Protein AF-A0A534AF93-F1 (afdb_monomer_lite)

Structure (mmCIF, N/CA/C/O backbone):
data_AF-A0A534AF93-F1
#
_entry.id   AF-A0A534AF93-F1
#
loop_
_atom_site.group_PDB
_atom_site.id
_atom_site.type_symbol
_atom_site.label_atom_id
_atom_site.label_alt_id
_atom_site.label_comp_id
_atom_site.label_asym_id
_atom_site.label_entity_id
_atom_site.label_seq_id
_atom_site.pdbx_PDB_ins_code
_atom_site.Cartn_x
_atom_site.Cartn_y
_atom_site.Cartn_z
_atom_site.occupancy
_atom_site.B_iso_or_equiv
_atom_site.auth_seq_id
_atom_site.auth_comp_id
_atom_site.auth_asym_id
_atom_site.auth_atom_id
_atom_site.pdbx_PDB_model_num
ATOM 1 N N . MET A 1 1 ? 29.114 20.494 -2.946 1.00 55.41 1 MET A N 1
ATOM 2 C CA . MET A 1 1 ? 28.373 19.335 -3.496 1.00 55.41 1 MET A CA 1
ATOM 3 C C . MET A 1 1 ? 29.337 18.171 -3.608 1.00 55.41 1 MET A C 1
ATOM 5 O O . MET A 1 1 ? 30.386 18.328 -4.217 1.00 55.41 1 MET A O 1
ATOM 9 N N . ASN A 1 2 ? 29.049 17.059 -2.933 1.00 59.62 2 ASN A N 1
ATOM 10 C CA . ASN A 1 2 ? 29.979 15.935 -2.824 1.00 59.62 2 ASN A CA 1
ATOM 11 C C . ASN A 1 2 ? 30.202 15.304 -4.204 1.00 59.62 2 ASN A C 1
ATOM 13 O O . ASN A 1 2 ? 29.236 14.927 -4.860 1.00 59.62 2 ASN A O 1
ATOM 17 N N . PHE A 1 3 ? 31.463 15.169 -4.625 1.00 71.12 3 PHE A N 1
ATOM 18 C CA . PHE A 1 3 ? 31.857 14.659 -5.949 1.00 71.12 3 PHE A CA 1
ATOM 19 C C . PHE A 1 3 ? 31.163 13.331 -6.309 1.00 71.12 3 PHE A C 1
ATOM 21 O O . PHE A 1 3 ? 30.710 13.134 -7.432 1.00 71.12 3 PHE A O 1
ATOM 28 N N . LYS A 1 4 ? 30.959 12.470 -5.304 1.00 72.00 4 LYS A N 1
ATOM 29 C CA . LYS A 1 4 ? 30.214 11.209 -5.416 1.00 72.00 4 LYS A CA 1
ATOM 30 C C . LYS A 1 4 ? 28.736 11.396 -5.783 1.00 72.00 4 LYS A C 1
ATOM 32 O O . LYS A 1 4 ? 28.218 10.655 -6.608 1.00 72.00 4 LYS A O 1
ATOM 37 N N . SER A 1 5 ? 28.064 12.385 -5.192 1.00 73.06 5 SER A N 1
ATOM 38 C CA . SER A 1 5 ? 26.652 12.692 -5.457 1.00 73.06 5 SER A CA 1
ATOM 39 C C . SER A 1 5 ? 26.459 13.302 -6.844 1.00 73.06 5 SER A C 1
ATOM 41 O O . SER A 1 5 ? 25.479 12.988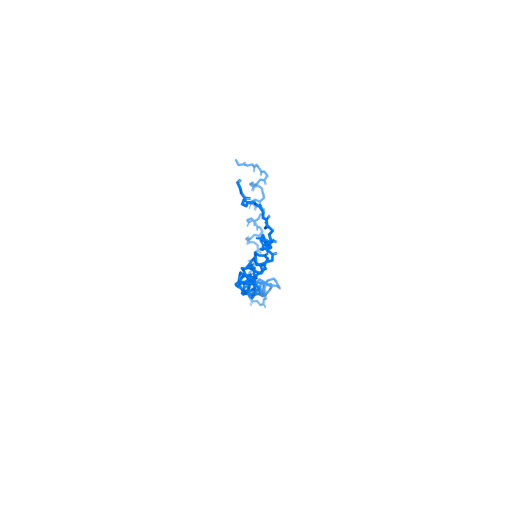 -7.510 1.00 73.06 5 SER A O 1
ATOM 43 N N . SER A 1 6 ? 27.411 14.120 -7.304 1.00 76.62 6 SER A N 1
ATOM 44 C CA . SER A 1 6 ? 27.393 14.685 -8.658 1.00 76.62 6 SER A CA 1
ATOM 45 C C . SER A 1 6 ? 27.614 13.613 -9.727 1.00 76.62 6 SER A C 1
ATOM 47 O O . SER A 1 6 ? 26.928 13.623 -10.742 1.00 76.62 6 SER A O 1
ATOM 49 N N . ILE A 1 7 ? 28.512 12.651 -9.482 1.00 83.81 7 ILE A N 1
ATOM 50 C CA . ILE A 1 7 ? 28.707 11.495 -10.371 1.00 83.81 7 ILE A CA 1
ATOM 51 C C . ILE A 1 7 ? 27.452 10.627 -10.415 1.00 83.81 7 ILE A C 1
ATOM 53 O O . ILE A 1 7 ? 27.031 10.226 -11.493 1.00 83.81 7 ILE A O 1
ATOM 57 N N . PHE A 1 8 ? 26.824 10.376 -9.266 1.00 82.06 8 PHE A N 1
ATOM 58 C CA . PHE A 1 8 ? 25.587 9.600 -9.209 1.00 82.06 8 PHE A CA 1
ATOM 59 C C . PHE A 1 8 ? 24.446 10.287 -9.974 1.00 82.06 8 PHE A C 1
ATOM 61 O O . PHE A 1 8 ? 23.725 9.633 -10.722 1.00 82.06 8 PHE A O 1
ATOM 68 N N . LEU A 1 9 ? 24.331 11.614 -9.854 1.00 82.25 9 LEU A N 1
ATOM 69 C CA . LEU A 1 9 ? 23.373 12.424 -10.610 1.00 82.25 9 LEU A CA 1
ATOM 70 C C . LEU A 1 9 ? 23.648 12.409 -12.116 1.00 82.25 9 LEU A C 1
ATOM 72 O O . LEU A 1 9 ? 22.716 12.239 -12.892 1.00 82.25 9 LEU A O 1
ATOM 76 N N . LEU A 1 10 ? 24.907 12.548 -12.537 1.00 82.81 10 LEU A N 1
ATOM 77 C CA . LEU A 1 10 ? 25.288 12.508 -13.952 1.00 82.81 10 LEU A CA 1
ATOM 78 C C . LEU A 1 10 ? 25.066 11.124 -14.570 1.00 82.81 10 LEU A C 1
ATOM 80 O O . LEU A 1 10 ? 24.603 11.022 -15.706 1.00 82.81 10 LEU A O 1
ATOM 84 N N . LEU A 1 11 ? 25.346 10.060 -13.815 1.00 80.00 11 LEU A N 1
ATOM 85 C CA . LEU A 1 11 ? 25.121 8.685 -14.248 1.00 80.00 11 LEU A CA 1
ATOM 86 C C . LEU A 1 11 ? 23.621 8.391 -14.386 1.00 80.00 11 LEU A C 1
ATOM 88 O O . LEU A 1 11 ? 23.200 7.839 -15.399 1.00 80.00 11 LEU A O 1
ATOM 92 N N . ALA A 1 12 ? 22.811 8.834 -13.419 1.00 75.44 12 ALA A N 1
ATOM 93 C CA . ALA A 1 12 ? 21.354 8.727 -13.469 1.00 75.44 12 ALA A CA 1
ATOM 94 C C . ALA A 1 12 ? 20.749 9.537 -14.630 1.00 75.44 12 ALA A C 1
ATOM 96 O O . ALA A 1 12 ? 19.867 9.042 -15.326 1.00 75.44 12 ALA A O 1
ATOM 97 N N . LEU A 1 13 ? 21.254 10.750 -14.877 1.00 75.31 13 LEU A N 1
ATOM 98 C CA . LEU A 1 13 ? 20.799 11.621 -15.963 1.00 75.31 13 LEU A CA 1
ATOM 99 C C . LEU A 1 13 ? 21.146 11.046 -17.345 1.00 75.31 13 LEU A C 1
ATOM 101 O O . LEU A 1 13 ? 20.326 11.089 -18.256 1.00 75.31 13 LEU A O 1
ATOM 105 N N . THR A 1 14 ? 22.331 10.446 -17.483 1.00 73.31 14 THR A N 1
ATOM 106 C CA . THR A 1 14 ? 22.752 9.767 -18.719 1.00 73.31 14 THR A CA 1
ATOM 107 C C . THR A 1 14 ? 21.876 8.547 -19.000 1.00 73.31 14 THR A C 1
ATOM 109 O O . THR A 1 14 ? 21.439 8.356 -20.128 1.00 73.31 14 THR A O 1
ATOM 112 N N . PHE A 1 15 ? 21.556 7.753 -17.974 1.00 71.69 15 PHE A N 1
ATOM 113 C CA . PHE A 1 15 ? 20.680 6.585 -18.105 1.00 71.69 15 PHE A CA 1
ATOM 114 C C . PHE A 1 15 ? 19.256 6.966 -18.542 1.00 71.69 15 PHE A C 1
ATOM 116 O O . PHE A 1 15 ? 18.622 6.238 -19.301 1.00 71.69 15 PHE A O 1
ATOM 123 N N . LEU A 1 16 ? 18.774 8.133 -18.100 1.00 67.56 16 LEU A N 1
ATOM 124 C CA . LEU A 1 16 ? 17.445 8.650 -18.428 1.00 67.56 16 LEU A CA 1
ATOM 125 C C . LEU A 1 16 ? 17.333 9.144 -19.883 1.00 67.56 16 LEU A C 1
ATOM 127 O O . LEU A 1 16 ? 16.261 9.053 -20.472 1.00 67.56 16 LEU A O 1
ATOM 131 N N . CYS A 1 17 ? 18.432 9.620 -20.477 1.00 66.56 17 CYS A N 1
ATOM 132 C CA . CYS A 1 17 ? 18.470 10.104 -21.864 1.00 66.56 17 CYS A CA 1
ATOM 133 C C . CYS A 1 17 ? 18.615 8.994 -22.926 1.00 66.56 17 CYS A C 1
ATOM 135 O O . CYS A 1 17 ? 18.482 9.284 -24.110 1.00 66.56 17 CYS A O 1
ATOM 137 N N . PHE A 1 18 ? 18.887 7.741 -22.540 1.00 64.81 18 PHE A N 1
ATOM 138 C CA . PHE A 1 18 ? 19.038 6.603 -23.469 1.00 64.81 18 PHE A CA 1
ATOM 139 C C . PHE A 1 18 ? 17.725 5.851 -23.769 1.00 64.81 18 PHE A C 1
ATOM 141 O O . PHE A 1 18 ? 17.740 4.835 -24.471 1.00 64.81 18 PHE A O 1
ATOM 148 N N . GLY A 1 19 ? 16.588 6.330 -23.253 1.00 59.41 19 GLY A N 1
ATOM 149 C CA . GLY A 1 19 ? 15.263 5.787 -23.552 1.00 59.41 19 GLY A CA 1
ATOM 150 C C . GLY A 1 19 ? 14.834 6.127 -24.978 1.00 59.41 19 GLY A C 1
ATOM 151 O O . GLY A 1 19 ? 14.167 7.129 -25.193 1.00 59.41 19 GLY A O 1
ATOM 152 N N . ASN A 1 20 ? 15.245 5.308 -25.944 1.00 58.59 20 ASN A N 1
ATOM 153 C 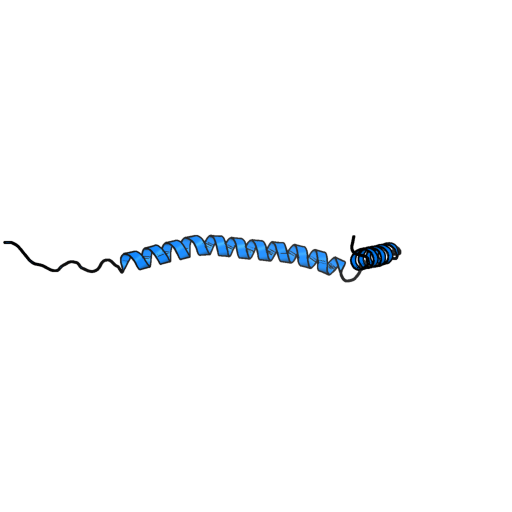CA . ASN 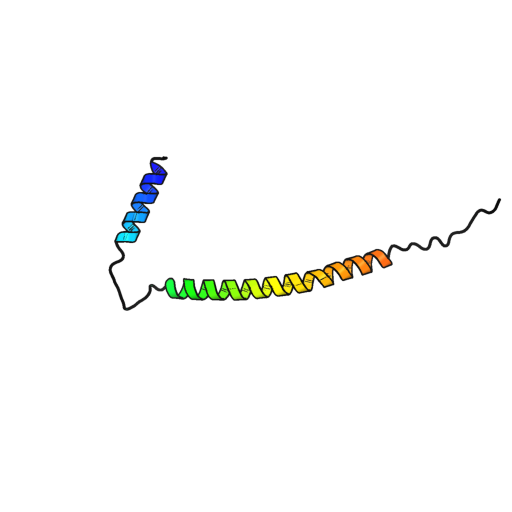A 1 20 ? 14.745 5.370 -27.315 1.00 58.59 20 ASN A CA 1
ATOM 154 C C . ASN A 1 20 ? 13.302 4.846 -27.361 1.00 58.59 20 ASN A C 1
ATOM 156 O O . ASN A 1 20 ? 13.001 3.810 -26.762 1.00 58.59 20 ASN A O 1
ATOM 160 N N . ASP A 1 21 ? 12.437 5.563 -28.076 1.00 59.28 21 ASP A N 1
ATOM 161 C CA . ASP A 1 21 ? 11.019 5.259 -28.260 1.00 59.28 21 ASP A CA 1
ATOM 162 C C . ASP A 1 21 ? 10.801 3.827 -28.779 1.00 59.28 21 ASP A C 1
ATOM 164 O O . ASP A 1 21 ? 11.131 3.487 -29.916 1.00 59.28 21 ASP A O 1
ATOM 168 N N . ALA A 1 22 ? 10.218 2.975 -27.935 1.00 53.28 22 ALA A N 1
ATOM 169 C CA . ALA A 1 22 ? 9.686 1.670 -28.309 1.00 53.28 22 ALA A CA 1
ATOM 170 C C . ALA A 1 22 ? 8.193 1.647 -27.962 1.00 53.28 22 ALA A C 1
ATOM 172 O O . ALA A 1 22 ? 7.771 1.094 -26.946 1.00 53.28 22 ALA A O 1
ATOM 173 N N . ASP A 1 23 ? 7.398 2.258 -28.836 1.00 57.56 23 ASP A N 1
ATOM 174 C CA . ASP A 1 23 ? 5.941 2.460 -28.753 1.00 57.56 23 ASP A CA 1
ATOM 175 C C . ASP A 1 23 ? 5.097 1.156 -28.803 1.00 57.56 23 ASP A C 1
ATOM 177 O O . ASP A 1 23 ? 3.918 1.162 -29.145 1.00 57.56 23 ASP A O 1
ATOM 181 N N . ALA A 1 24 ? 5.683 -0.002 -28.473 1.00 59.94 24 ALA A N 1
ATOM 182 C CA . ALA A 1 24 ? 5.015 -1.309 -28.511 1.00 59.94 24 ALA A CA 1
ATOM 183 C C . ALA A 1 24 ? 5.042 -2.075 -27.180 1.00 59.94 24 ALA A C 1
ATOM 185 O O . ALA A 1 24 ? 4.284 -3.026 -27.006 1.00 59.94 24 ALA A O 1
ATOM 186 N N . TYR A 1 25 ? 5.866 -1.674 -26.214 1.00 54.53 25 TYR A N 1
ATOM 187 C CA . TYR A 1 25 ? 5.801 -2.221 -24.865 1.00 54.53 25 TYR A CA 1
ATOM 188 C C . TYR A 1 25 ? 6.255 -1.119 -23.922 1.00 54.53 25 TYR A C 1
ATOM 190 O O . TYR A 1 25 ? 7.442 -0.947 -23.653 1.00 54.53 25 TYR A O 1
ATOM 198 N N . ILE A 1 26 ? 5.283 -0.375 -23.392 1.00 62.94 26 ILE A N 1
ATOM 199 C CA . ILE A 1 26 ? 5.374 0.139 -22.027 1.00 62.94 26 ILE A CA 1
ATOM 200 C C . ILE A 1 26 ? 6.073 -0.965 -21.222 1.00 62.94 26 ILE A C 1
ATOM 202 O O . ILE A 1 26 ? 5.519 -2.058 -21.096 1.00 62.94 26 ILE A O 1
ATOM 206 N N . GLY A 1 27 ? 7.338 -0.744 -20.835 1.00 65.38 27 GLY A N 1
ATOM 207 C CA . GLY A 1 27 ? 8.202 -1.818 -20.339 1.00 65.38 27 GLY A CA 1
ATOM 208 C C . GLY A 1 27 ? 7.494 -2.617 -19.241 1.00 65.38 27 GLY A C 1
ATOM 209 O O . GLY A 1 27 ? 6.633 -2.053 -18.561 1.00 65.38 27 GLY A O 1
ATOM 210 N N . PRO A 1 28 ? 7.833 -3.900 -19.014 1.00 67.00 28 PRO A N 1
ATOM 211 C CA . PRO A 1 28 ? 7.090 -4.788 -18.106 1.00 67.00 28 PRO A CA 1
ATOM 212 C C . PRO A 1 28 ? 6.887 -4.214 -16.684 1.00 67.00 28 PRO A C 1
ATOM 214 O O . PRO A 1 28 ? 6.033 -4.685 -15.939 1.00 67.00 28 P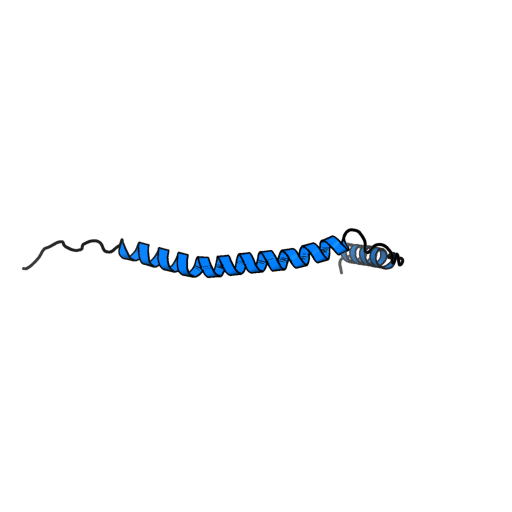RO A O 1
ATOM 217 N N . GLY A 1 29 ? 7.630 -3.163 -16.318 1.00 67.25 29 GLY A N 1
ATOM 218 C CA . GLY A 1 29 ? 7.458 -2.375 -15.102 1.00 67.25 29 GLY A CA 1
ATOM 219 C C . GLY A 1 29 ? 6.302 -1.364 -15.076 1.00 67.25 29 GLY A C 1
ATOM 220 O O . GLY A 1 29 ? 5.786 -1.110 -13.996 1.00 67.25 29 GLY A O 1
ATOM 221 N N . ALA A 1 30 ? 5.838 -0.781 -16.183 1.00 75.38 30 ALA A N 1
ATOM 222 C CA . ALA A 1 30 ? 4.801 0.254 -16.084 1.00 75.38 30 ALA A CA 1
ATOM 223 C C . ALA A 1 30 ? 3.396 -0.318 -15.832 1.00 75.38 30 ALA A C 1
ATOM 225 O O . ALA A 1 30 ? 2.607 0.308 -15.125 1.00 75.38 30 ALA A O 1
ATOM 226 N N . GLY A 1 31 ? 3.128 -1.557 -16.259 1.00 74.38 31 GLY A N 1
ATOM 227 C CA . GLY A 1 31 ? 1.977 -2.319 -15.765 1.00 74.38 31 GLY A CA 1
ATOM 228 C C . GLY A 1 31 ? 2.064 -2.585 -14.255 1.00 74.38 31 GLY A C 1
ATOM 229 O O . GLY A 1 31 ? 1.073 -2.427 -13.546 1.00 74.38 31 GLY A O 1
ATOM 230 N N . LEU A 1 32 ? 3.259 -2.902 -13.738 1.00 82.38 32 LEU A N 1
ATOM 231 C CA . LEU A 1 32 ? 3.493 -3.112 -12.303 1.00 82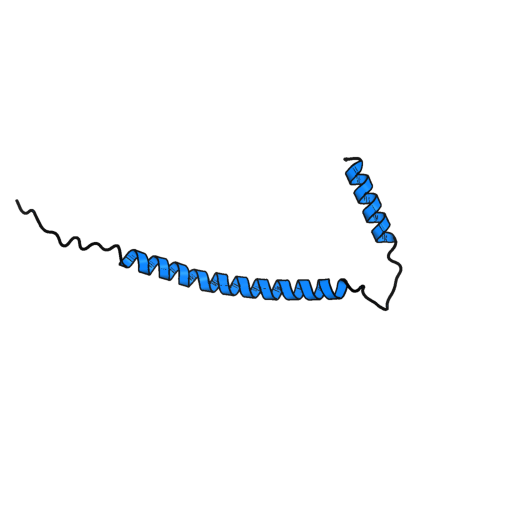.38 32 LEU A CA 1
ATOM 232 C C . LEU A 1 32 ? 3.336 -1.824 -11.483 1.00 82.38 32 LEU A C 1
ATOM 234 O O . LEU A 1 32 ? 2.801 -1.882 -10.381 1.00 82.38 32 LEU A O 1
ATOM 238 N N . SER A 1 33 ? 3.737 -0.663 -12.008 1.00 86.38 33 SER A N 1
ATOM 239 C CA . SER A 1 33 ? 3.537 0.633 -11.343 1.00 86.38 33 SER A CA 1
ATOM 240 C C . SER A 1 33 ? 2.057 0.985 -11.199 1.00 86.38 33 SER A C 1
ATOM 242 O O . SER A 1 33 ? 1.629 1.414 -10.129 1.00 86.38 33 SER A O 1
ATOM 244 N N . VAL A 1 34 ? 1.265 0.773 -12.256 1.00 87.00 34 VAL A N 1
ATOM 245 C CA . VAL A 1 34 ? -0.191 0.992 -12.226 1.00 87.00 34 VAL A CA 1
ATOM 246 C C . VAL A 1 34 ? -0.871 -0.020 -11.305 1.00 87.00 34 VAL A C 1
ATOM 248 O O . VAL A 1 34 ? -1.721 0.347 -10.497 1.00 87.00 34 VAL A O 1
ATOM 251 N N . LEU A 1 35 ? -0.472 -1.292 -11.374 1.00 89.00 35 LEU A N 1
ATOM 252 C CA . LEU A 1 35 ? -1.014 -2.325 -10.497 1.00 89.00 35 LEU A CA 1
ATOM 253 C C . LEU A 1 35 ? -0.668 -2.044 -9.029 1.00 89.00 35 LEU A C 1
ATOM 255 O O . LEU A 1 35 ? -1.521 -2.200 -8.161 1.00 89.00 35 LEU A O 1
ATOM 259 N N . GLY A 1 36 ? 0.555 -1.583 -8.760 1.00 92.81 36 GLY A N 1
ATOM 260 C CA . GLY A 1 36 ? 1.031 -1.207 -7.434 1.00 92.81 36 GLY A CA 1
ATOM 261 C C . GLY A 1 36 ? 0.316 0.018 -6.866 1.00 92.81 36 GLY A C 1
ATOM 262 O O . GLY A 1 36 ? -0.075 -0.002 -5.701 1.00 92.81 36 GLY A O 1
ATOM 263 N N . SER A 1 37 ? 0.086 1.061 -7.670 1.00 92.19 37 SER A N 1
ATOM 264 C CA . SER A 1 37 ? -0.654 2.248 -7.221 1.00 92.19 37 SER A CA 1
ATOM 265 C C . SER A 1 37 ? -2.120 1.925 -6.930 1.00 92.19 37 SER A C 1
ATOM 267 O O . SER A 1 37 ? -2.648 2.354 -5.903 1.00 92.19 37 SER A O 1
ATOM 269 N N . LEU A 1 38 ? -2.755 1.093 -7.760 1.00 94.88 38 LEU A N 1
ATOM 270 C CA . LEU A 1 38 ? -4.117 0.620 -7.523 1.00 94.88 38 LEU A CA 1
ATOM 271 C C . LEU A 1 38 ? -4.197 -0.228 -6.243 1.00 94.88 38 LEU A C 1
ATOM 273 O O . LEU A 1 38 ? -5.075 -0.011 -5.407 1.00 94.88 38 LEU A O 1
ATOM 277 N N . TRP A 1 39 ? -3.239 -1.138 -6.039 1.00 96.88 39 TRP A N 1
ATOM 278 C CA . TRP A 1 39 ? -3.141 -1.945 -4.820 1.00 96.88 39 TRP A CA 1
ATOM 279 C C . TRP A 1 39 ? -2.922 -1.105 -3.561 1.00 96.88 39 TRP A C 1
ATOM 281 O O . TRP A 1 39 ? -3.521 -1.386 -2.522 1.00 96.88 39 TRP A O 1
ATOM 291 N N . ALA A 1 40 ? -2.101 -0.057 -3.643 1.00 96.56 40 ALA A N 1
ATOM 292 C CA . ALA A 1 40 ? -1.859 0.845 -2.524 1.00 96.56 40 ALA A CA 1
ATOM 293 C C . ALA A 1 40 ? -3.153 1.529 -2.059 1.00 96.56 40 ALA A C 1
ATOM 295 O O . ALA A 1 40 ? -3.405 1.605 -0.856 1.00 96.56 40 ALA A O 1
ATOM 296 N N . VAL A 1 41 ? -4.006 1.962 -2.995 1.00 97.12 41 VAL A N 1
ATOM 297 C CA . VAL A 1 41 ? -5.317 2.550 -2.674 1.00 97.12 41 VAL A CA 1
ATOM 298 C C . VAL A 1 41 ? -6.221 1.529 -1.981 1.00 97.12 41 VAL A C 1
ATOM 300 O O . VAL A 1 41 ? -6.814 1.844 -0.950 1.00 97.12 41 VAL A O 1
ATOM 303 N N . VAL A 1 42 ? -6.288 0.292 -2.487 1.00 97.31 42 VAL A N 1
ATOM 304 C CA . VAL A 1 42 ? -7.085 -0.785 -1.868 1.00 97.31 42 VAL A CA 1
ATOM 305 C C . VAL A 1 42 ? -6.632 -1.046 -0.430 1.00 97.31 42 VAL A C 1
ATOM 307 O O . VAL A 1 42 ? -7.452 -1.062 0.487 1.00 97.31 42 VAL A O 1
ATOM 310 N N . VAL A 1 43 ? -5.324 -1.189 -0.208 1.00 97.75 43 VAL A N 1
ATOM 311 C CA . VAL A 1 43 ? -4.758 -1.410 1.132 1.00 97.75 43 VAL A CA 1
ATOM 312 C C . VAL A 1 43 ? -5.020 -0.219 2.048 1.00 97.75 43 VAL A C 1
ATOM 314 O O . VAL A 1 43 ? -5.395 -0.418 3.201 1.00 97.75 43 VAL A O 1
ATOM 317 N N . ALA A 1 44 ? -4.886 1.012 1.552 1.00 97.50 44 ALA A N 1
ATOM 318 C CA . ALA A 1 44 ? -5.176 2.212 2.330 1.00 97.50 44 ALA A CA 1
ATOM 319 C C . ALA A 1 44 ? -6.639 2.253 2.799 1.00 97.50 44 ALA A C 1
ATOM 321 O O . ALA A 1 44 ? -6.894 2.561 3.963 1.00 97.50 44 ALA A O 1
ATOM 322 N N . ILE A 1 45 ? -7.591 1.879 1.935 1.00 97.31 45 ILE A N 1
ATOM 323 C CA . ILE A 1 45 ? -9.013 1.775 2.297 1.00 97.31 45 ILE A CA 1
ATOM 324 C C . ILE A 1 45 ? -9.211 0.715 3.381 1.00 97.31 45 ILE A C 1
ATOM 326 O O . ILE A 1 45 ? -9.861 0.984 4.389 1.00 97.31 45 ILE A O 1
ATOM 330 N N . VAL A 1 46 ? -8.624 -0.472 3.213 1.00 97.00 46 VAL A N 1
ATOM 331 C CA . VAL A 1 46 ? -8.715 -1.553 4.204 1.00 97.00 46 VAL A CA 1
ATOM 332 C C . VAL A 1 46 ? -8.167 -1.092 5.557 1.00 97.00 46 VAL A C 1
ATOM 334 O O . VAL A 1 46 ? -8.847 -1.231 6.573 1.00 97.00 46 VAL A O 1
ATOM 337 N N . ILE A 1 47 ? -6.986 -0.470 5.583 1.00 96.56 47 ILE A N 1
ATOM 338 C CA . ILE A 1 47 ? -6.386 0.081 6.806 1.00 96.56 47 ILE A CA 1
ATOM 339 C C . ILE A 1 47 ? -7.287 1.153 7.426 1.00 96.56 47 ILE A C 1
ATOM 341 O O . ILE A 1 47 ? -7.490 1.132 8.638 1.00 96.56 47 ILE A O 1
ATOM 345 N N . ALA A 1 48 ? -7.846 2.066 6.629 1.00 95.25 48 ALA A N 1
ATOM 346 C CA . ALA A 1 48 ? -8.743 3.108 7.119 1.00 95.25 48 ALA A CA 1
ATOM 347 C C . ALA A 1 48 ? -10.011 2.517 7.756 1.00 95.25 48 ALA A C 1
ATOM 349 O O . ALA A 1 48 ? -10.404 2.939 8.844 1.00 95.25 48 ALA A O 1
ATOM 350 N N . LEU A 1 49 ? -10.609 1.498 7.131 1.00 95.38 49 LEU A N 1
ATOM 351 C CA . LEU A 1 49 ? -11.759 0.774 7.677 1.00 95.38 49 LEU A CA 1
ATOM 352 C C . LEU A 1 49 ? -11.409 0.077 8.990 1.00 95.38 49 LEU A C 1
ATOM 354 O O . LEU A 1 49 ? -12.135 0.227 9.971 1.00 95.38 49 LEU A O 1
ATOM 358 N N . PHE A 1 50 ? -10.283 -0.639 9.038 1.00 94.75 50 PHE A N 1
ATOM 359 C CA . PHE A 1 50 ? -9.817 -1.269 10.269 1.00 94.75 50 PHE A CA 1
ATOM 360 C C . PHE A 1 50 ? -9.555 -0.229 11.351 1.00 94.75 50 PHE A C 1
ATOM 362 O O . PHE A 1 50 ? -10.045 -0.395 12.461 1.00 94.75 50 PHE A O 1
ATOM 369 N N . ALA A 1 51 ? -8.854 0.864 11.062 1.00 91.44 51 ALA A N 1
ATOM 370 C CA . ALA A 1 51 ? -8.597 1.931 12.025 1.00 91.44 51 ALA A CA 1
ATOM 371 C C . ALA A 1 51 ? -9.904 2.517 12.585 1.00 91.44 51 ALA A C 1
ATOM 373 O O . ALA A 1 51 ? -10.048 2.659 13.805 1.00 91.44 51 ALA A O 1
ATOM 374 N N . LEU A 1 52 ? -10.882 2.765 11.709 1.00 90.81 52 LEU A N 1
ATOM 375 C CA . LEU A 1 52 ? -12.202 3.257 12.085 1.00 90.81 52 LEU A CA 1
ATOM 376 C C . LEU A 1 52 ? -12.976 2.247 12.943 1.00 90.81 52 LEU A C 1
ATOM 378 O O . LEU A 1 52 ? -13.609 2.657 13.908 1.00 90.81 52 LEU A O 1
ATOM 382 N N . LEU A 1 53 ? -12.889 0.943 12.653 1.00 91.06 53 LEU A N 1
ATOM 383 C CA . LEU A 1 53 ? -13.490 -0.132 13.462 1.00 91.06 53 LEU A CA 1
ATOM 384 C C . LEU A 1 53 ? -12.757 -0.371 14.787 1.00 91.06 53 LEU A C 1
ATOM 386 O O . LEU A 1 53 ? -13.365 -0.740 15.793 1.00 91.06 53 LEU A O 1
ATOM 390 N N . THR A 1 54 ? -11.443 -0.163 14.813 1.00 90.19 54 THR A N 1
ATOM 391 C CA . THR A 1 54 ? -10.621 -0.432 15.996 1.00 90.19 54 THR A CA 1
ATOM 392 C C . THR A 1 54 ? -10.841 0.646 17.056 1.00 90.19 54 THR A C 1
ATOM 394 O O . THR A 1 54 ? -10.778 0.354 18.250 1.00 90.19 54 THR A O 1
ATOM 397 N N . TRP A 1 55 ? -11.151 1.884 16.655 1.00 86.25 55 TRP A N 1
ATOM 398 C CA . TRP A 1 55 ? -11.463 2.987 17.568 1.00 86.25 55 TRP A CA 1
ATOM 399 C C . TRP A 1 55 ? -12.646 2.706 18.524 1.00 86.25 55 TRP A C 1
ATOM 401 O O . TRP A 1 55 ? -12.431 2.762 19.743 1.00 86.25 55 TRP A O 1
ATOM 411 N N . PRO A 1 56 ? -13.858 2.332 18.060 1.00 82.38 56 PRO A N 1
ATOM 412 C CA . PRO A 1 56 ? -14.972 1.993 18.939 1.00 82.38 56 PRO A CA 1
ATOM 413 C C . PRO A 1 56 ? -14.700 0.712 19.726 1.00 82.38 56 PRO A C 1
ATOM 415 O O . PRO A 1 56 ? -15.030 0.652 20.910 1.00 82.38 56 PRO A O 1
ATOM 418 N N . LEU A 1 57 ? -14.038 -0.286 19.128 1.00 84.50 57 LEU A N 1
ATOM 419 C CA . LEU A 1 57 ? -13.707 -1.534 19.817 1.00 84.50 57 LEU A CA 1
ATOM 420 C C . LEU A 1 57 ? -12.754 -1.284 20.996 1.00 84.50 57 LEU A C 1
ATOM 422 O O . LEU A 1 57 ? -12.971 -1.773 22.106 1.00 84.50 57 LEU A O 1
ATOM 426 N N . ARG A 1 58 ? -11.738 -0.439 20.793 1.00 80.75 58 ARG A N 1
ATOM 427 C CA . ARG A 1 58 ? -10.793 -0.031 21.837 1.00 80.75 58 ARG A CA 1
ATOM 428 C C . ARG A 1 58 ? -11.450 0.847 22.899 1.00 80.75 58 ARG A C 1
ATOM 430 O O . ARG A 1 58 ? -11.148 0.684 24.083 1.00 80.75 58 ARG A O 1
ATOM 437 N N . ALA A 1 59 ? -12.353 1.747 22.510 1.00 82.88 59 ALA A N 1
ATOM 438 C CA . ALA A 1 59 ? -13.137 2.543 23.452 1.00 82.88 59 ALA A CA 1
ATOM 439 C C . ALA A 1 59 ? -14.056 1.657 24.315 1.00 82.88 59 ALA A C 1
ATOM 441 O O . ALA A 1 59 ? -14.115 1.831 25.535 1.00 82.88 59 ALA A O 1
ATOM 442 N N . LEU A 1 60 ? -14.708 0.659 23.712 1.00 82.12 60 LEU A N 1
ATOM 443 C CA . LEU A 1 60 ? -15.568 -0.294 24.408 1.00 82.12 60 LEU A CA 1
ATOM 444 C C . LEU A 1 60 ? -14.766 -1.177 25.371 1.00 82.12 60 LEU A C 1
ATOM 446 O O . LEU A 1 60 ? -15.148 -1.324 26.530 1.00 82.12 60 LEU A O 1
ATOM 450 N N . TRP A 1 61 ? -13.609 -1.689 24.946 1.00 81.94 61 TRP A N 1
ATOM 451 C CA . TRP A 1 61 ? -12.700 -2.441 25.816 1.00 81.94 61 TRP A CA 1
ATOM 452 C C . TRP A 1 61 ? -12.237 -1.636 27.032 1.00 81.94 61 TRP A C 1
ATOM 454 O O . TRP A 1 61 ? -12.170 -2.182 28.134 1.00 81.94 61 TRP A O 1
ATOM 464 N N . ARG A 1 62 ? -11.954 -0.336 26.870 1.00 77.12 62 ARG A N 1
ATOM 465 C CA . ARG A 1 62 ? -11.637 0.548 28.004 1.00 77.12 62 ARG A CA 1
ATOM 466 C C . ARG A 1 62 ? -12.819 0.661 28.970 1.00 77.12 62 ARG A C 1
ATOM 468 O O . ARG A 1 62 ? -12.629 0.483 30.169 1.00 77.12 62 ARG A O 1
ATOM 475 N N . ARG A 1 63 ? -14.039 0.877 28.466 1.00 76.69 63 ARG A N 1
ATOM 476 C CA . ARG A 1 63 ? -15.253 0.966 29.303 1.00 76.69 63 ARG A CA 1
ATOM 477 C C . ARG A 1 63 ? -15.558 -0.336 30.052 1.00 76.69 63 ARG A C 1
ATOM 479 O O . ARG A 1 63 ? -15.939 -0.291 31.219 1.00 76.69 63 ARG A O 1
ATOM 486 N N . LEU A 1 64 ? -15.356 -1.486 29.409 1.00 78.62 64 LEU A N 1
ATOM 487 C CA . LEU A 1 64 ? -15.559 -2.804 30.019 1.00 78.62 64 LEU A CA 1
ATOM 488 C C . LEU A 1 64 ? -14.554 -3.091 31.144 1.00 78.62 64 LEU A C 1
ATOM 490 O O . LEU A 1 64 ? -14.931 -3.683 32.153 1.00 78.62 64 LEU A O 1
ATOM 494 N N . ARG A 1 65 ? -13.294 -2.648 31.013 1.00 72.25 65 ARG A N 1
ATOM 495 C CA . ARG A 1 65 ? -12.295 -2.798 32.086 1.00 72.25 65 ARG A CA 1
ATOM 496 C C . ARG A 1 65 ? -12.571 -1.889 33.282 1.00 72.25 65 ARG A C 1
ATOM 498 O O . ARG A 1 65 ? -12.426 -2.345 34.409 1.00 72.25 65 ARG A O 1
ATOM 505 N N . VAL A 1 66 ? -13.015 -0.649 33.059 1.00 66.44 66 VAL A N 1
ATOM 506 C CA . VAL A 1 66 ? -13.321 0.296 34.153 1.00 66.44 66 VAL A CA 1
ATOM 507 C C . VAL A 1 66 ? -14.487 -0.201 35.018 1.00 66.44 66 VAL A C 1
ATOM 509 O O . VAL A 1 66 ? -14.429 -0.090 36.235 1.00 66.44 66 VAL A O 1
ATOM 512 N N . LYS A 1 67 ? -15.505 -0.846 34.429 1.00 60.28 67 LYS A N 1
ATOM 513 C CA . LYS A 1 67 ? -16.634 -1.413 35.193 1.00 60.28 67 LYS A CA 1
ATOM 514 C C . LYS A 1 67 ? -16.260 -2.591 36.103 1.00 60.28 67 LYS A C 1
ATOM 516 O O . LYS A 1 67 ? -17.014 -2.887 37.020 1.00 60.28 67 LYS A O 1
ATOM 521 N N . ARG A 1 68 ? -15.123 -3.260 35.874 1.00 60.78 68 ARG A N 1
ATOM 522 C CA . ARG A 1 68 ? -14.640 -4.348 36.746 1.00 60.78 68 ARG A CA 1
ATOM 523 C C . ARG A 1 68 ? -13.805 -3.853 37.928 1.00 60.78 68 ARG A C 1
ATOM 525 O O . ARG A 1 68 ? -13.551 -4.629 38.836 1.00 60.78 68 ARG A O 1
ATOM 532 N N . ALA A 1 69 ? -13.417 -2.579 37.931 1.00 60.09 69 ALA A N 1
ATOM 533 C CA . ALA A 1 69 ? -12.689 -1.938 39.022 1.00 60.09 69 ALA A CA 1
ATOM 534 C C . ALA A 1 69 ? -13.616 -1.101 39.920 1.00 60.09 69 ALA A C 1
ATOM 536 O O . ALA A 1 69 ? -13.200 -0.070 40.438 1.00 60.09 69 ALA A O 1
ATOM 537 N N . ALA A 1 70 ? -14.868 -1.529 40.099 1.00 60.81 70 ALA A N 1
ATOM 538 C CA . ALA A 1 70 ? -15.644 -1.151 41.271 1.00 60.81 70 ALA A CA 1
ATOM 539 C C . ALA A 1 70 ? -15.437 -2.258 42.314 1.00 60.81 70 ALA A C 1
ATOM 541 O O . ALA A 1 70 ? -16.230 -3.203 42.348 1.00 60.81 70 ALA A O 1
ATOM 542 N N . PRO A 1 71 ? -14.348 -2.223 43.108 1.00 58.31 71 PRO A N 1
ATOM 543 C CA . PRO A 1 71 ? -14.321 -3.010 44.318 1.00 58.31 71 PRO A CA 1
ATOM 544 C C . PRO A 1 71 ? -15.493 -2.529 45.162 1.00 58.31 71 PRO A C 1
ATOM 546 O O . PRO A 1 71 ? -15.665 -1.339 45.430 1.00 58.31 71 PRO A O 1
ATOM 549 N N . THR A 1 72 ? -16.331 -3.491 45.501 1.00 58.94 72 THR A N 1
ATOM 550 C CA . THR A 1 72 ? -17.215 -3.493 46.649 1.00 58.94 72 THR A CA 1
ATOM 551 C C . THR A 1 72 ? -16.483 -2.916 47.861 1.00 58.94 72 THR A C 1
ATOM 553 O O . THR A 1 72 ? -15.910 -3.653 48.652 1.00 58.94 72 THR A O 1
ATOM 556 N N . ALA A 1 73 ? -16.519 -1.595 48.032 1.00 62.72 73 ALA A N 1
ATOM 557 C CA . ALA A 1 73 ? -16.382 -0.960 49.337 1.00 62.72 73 ALA A CA 1
ATOM 558 C C . ALA A 1 73 ? -17.744 -1.058 50.042 1.00 62.72 73 ALA A C 1
ATOM 560 O O . ALA A 1 73 ? -18.380 -0.073 50.402 1.00 62.72 73 ALA A O 1
ATOM 561 N N . SER A 1 74 ? -18.231 -2.294 50.130 1.00 66.19 74 SER A N 1
ATOM 562 C CA . SER A 1 74 ? -19.145 -2.748 51.159 1.00 66.19 74 SER A CA 1
ATOM 563 C C . SER A 1 74 ? -18.260 -3.366 52.234 1.00 66.19 74 SER A C 1
ATOM 565 O O . SER A 1 74 ? -18.117 -4.582 52.291 1.00 66.19 74 SER A O 1
ATOM 567 N N . ASP A 1 75 ? -17.585 -2.524 53.001 1.00 61.84 75 ASP A N 1
ATOM 568 C CA . ASP A 1 75 ? -16.992 -2.927 54.272 1.00 61.84 75 ASP A CA 1
ATOM 569 C C . ASP A 1 75 ? -16.947 -1.652 55.121 1.00 61.84 75 ASP A C 1
ATOM 571 O O . ASP A 1 75 ? -16.238 -0.706 54.795 1.00 61.84 75 ASP A O 1
ATOM 575 N N . HIS A 1 76 ? -18.048 -1.357 55.804 1.00 63.97 76 HIS A N 1
ATOM 576 C CA . HIS A 1 76 ? -18.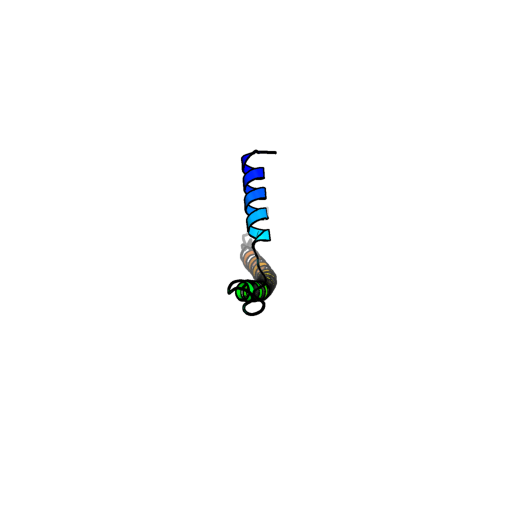231 -1.674 57.218 1.00 63.97 76 HIS A CA 1
ATOM 577 C C . HIS A 1 76 ? -17.205 -0.964 58.115 1.00 63.97 76 HIS A C 1
ATOM 579 O O . HIS A 1 76 ? -16.007 -1.166 57.981 1.00 63.97 76 HIS A O 1
ATOM 585 N N . ASP A 1 77 ? -17.752 -0.226 59.091 1.00 61.47 77 ASP A N 1
ATOM 586 C CA . ASP A 1 77 ? -17.110 0.186 60.350 1.00 61.47 77 ASP A CA 1
ATOM 587 C C . ASP A 1 77 ? -16.198 1.436 60.266 1.00 61.47 77 ASP A C 1
ATOM 589 O O . ASP A 1 77 ? -15.258 1.495 59.492 1.00 61.47 77 ASP A O 1
ATOM 593 N N . HIS A 1 78 ? -16.422 2.546 60.979 1.00 54.31 78 HIS A N 1
ATOM 594 C CA . HIS A 1 78 ? -16.932 2.679 62.341 1.00 54.31 78 HIS A CA 1
ATOM 595 C C . HIS A 1 78 ? -17.809 3.933 62.535 1.00 54.31 78 HIS A C 1
ATOM 597 O O . HIS A 1 78 ? -17.403 5.066 62.272 1.00 54.31 78 HIS A O 1
ATOM 603 N N . ARG A 1 79 ? -19.012 3.708 63.082 1.00 67.50 79 ARG A N 1
ATOM 604 C CA . ARG A 1 79 ? -19.596 4.574 64.119 1.00 67.50 79 ARG A CA 1
ATOM 605 C C . ARG A 1 79 ? -18.660 4.507 65.331 1.00 67.50 79 ARG A C 1
ATOM 607 O O . ARG A 1 79 ? -18.452 3.394 65.794 1.00 67.50 79 ARG A O 1
ATOM 614 N N . THR A 1 80 ? -18.182 5.652 65.817 1.00 66.56 80 THR A N 1
ATOM 615 C CA . THR A 1 80 ? -18.062 6.117 67.224 1.00 66.56 80 THR A CA 1
ATOM 616 C C . THR A 1 80 ? -17.053 7.248 67.285 1.00 66.56 80 THR A C 1
ATOM 618 O O . THR A 1 80 ? -15.917 7.019 66.818 1.00 66.56 80 THR A O 1
#

Radius of gyration: 30.9 Å; chains: 1; bounding box: 52×24×96 Å

Foldseek 3Di:
DDPVVVVVVVVVVVVVVPPDDPPPDPDPCVVVVVVVVVVVVVVVVVVVVVVVVVVVVVVVVVVVVVVVPPPPPPDDDDDD

Sequence (80 aa):
MNFKSSIFLLLALTFLCFGNDADAYIGPGAGLSVLGSLWAVVVAIVIALFALLTWPLRALWRRLRVKRAAPTASDHDHRT

Secondary structure (DSSP, 8-state):
--HHHHHHHHHHHHHHHT----TT---HHHHHHHHHHHHHHHHHHHHHHHHHHHHHHHHHHHHHHHGGG-----------

pLDDT: mean 76.14, std 13.68, range [53.28, 97.75]